Protein AF-A0A182EMR1-F1 (afdb_monomer_lite)

Sequence (163 aa):
EFNLKVFKPANGETVTIETPLNVCLNIPVQILDRCIDLDPTPSKRFCPFRAFLAMDKQTNQLEVITPEAAARQLGTSLHTLAFSETVEVGHINWKIFAVKLRVYDPNLQIKKDGIEMFNGEITLASVTGDPKHVEITWDEIREEWSKEIVSVLKEEIPCLQGS

Secondary structure (DSSP, 8-state):
------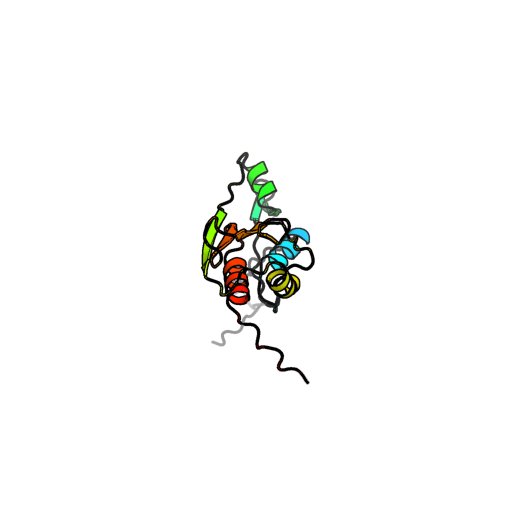SS-SSS---------PPP----HHHHHHHHHH---S-GGGPPP--EEEE-TTT--EEEE-HHHHHHHHT------EEEEEEE-SS--HHHHHHHHTTT-TT-EE-SSEEEEGGGTEEEEEPTT-TTEEEEEEEGGGHHHHHHHHHHHHPPP------

Structure (mmCIF, N/CA/C/O backbone):
data_AF-A0A182EMR1-F1
#
_entry.id   AF-A0A182EMR1-F1
#
loop_
_atom_site.group_PDB
_atom_site.id
_atom_site.type_symbol
_atom_site.label_atom_id
_atom_site.label_alt_id
_atom_site.label_comp_id
_atom_site.label_asym_id
_atom_site.label_entity_id
_atom_site.label_seq_id
_atom_site.pdbx_PDB_ins_code
_atom_site.Cartn_x
_atom_site.Cartn_y
_atom_site.Cartn_z
_atom_site.occupancy
_atom_site.B_iso_or_equiv
_atom_site.auth_seq_id
_atom_site.auth_comp_id
_atom_site.auth_asym_id
_atom_site.auth_atom_id
_atom_site.pdbx_PDB_model_num
ATOM 1 N N . GLU A 1 1 ? 5.852 -0.803 56.125 1.00 45.72 1 GLU A N 1
ATOM 2 C CA . GLU A 1 1 ? 4.549 -1.270 55.611 1.00 45.72 1 GLU A CA 1
ATOM 3 C C . GLU A 1 1 ? 4.786 -2.005 54.305 1.00 45.72 1 GLU A C 1
ATOM 5 O O . GLU A 1 1 ? 5.469 -1.482 53.433 1.00 45.72 1 GLU A O 1
ATOM 10 N N . PHE A 1 2 ? 4.349 -3.259 54.216 1.00 54.66 2 PHE A N 1
ATOM 11 C CA . PHE A 1 2 ? 4.543 -4.072 53.019 1.00 54.66 2 PHE A CA 1
ATOM 12 C C . PHE A 1 2 ? 3.482 -3.665 52.003 1.00 54.66 2 PHE A C 1
ATOM 14 O O . PHE A 1 2 ? 2.296 -3.758 52.298 1.00 54.66 2 PHE A O 1
ATOM 21 N N . ASN A 1 3 ? 3.920 -3.197 50.836 1.00 55.06 3 ASN A N 1
ATOM 22 C CA . ASN A 1 3 ? 3.097 -2.723 49.722 1.00 55.06 3 ASN A CA 1
ATOM 23 C C . ASN A 1 3 ? 2.331 -3.886 49.043 1.00 55.06 3 ASN A C 1
ATOM 25 O O . ASN A 1 3 ? 2.480 -4.157 47.853 1.00 55.06 3 ASN A O 1
ATOM 29 N N . LEU A 1 4 ? 1.592 -4.660 49.838 1.00 61.41 4 LEU A N 1
ATOM 30 C CA . LEU A 1 4 ? 0.821 -5.825 49.435 1.00 61.41 4 LEU A CA 1
ATOM 31 C C . LEU A 1 4 ? -0.605 -5.371 49.140 1.00 61.41 4 LEU A C 1
ATOM 33 O O . LEU A 1 4 ? -1.265 -4.777 49.989 1.00 61.41 4 LEU A O 1
ATOM 37 N N . LYS A 1 5 ? -1.095 -5.666 47.934 1.00 58.47 5 LYS A N 1
ATOM 38 C CA . LYS A 1 5 ? -2.485 -5.400 47.552 1.00 58.47 5 LYS A CA 1
ATOM 39 C C . LYS A 1 5 ? -3.411 -6.324 48.352 1.00 58.47 5 LYS A C 1
ATOM 41 O O . LYS A 1 5 ? -3.561 -7.497 48.015 1.00 58.47 5 LYS A O 1
ATOM 46 N N . VAL A 1 6 ? -4.001 -5.810 49.431 1.00 58.47 6 VAL A N 1
ATOM 47 C CA . VAL A 1 6 ? -4.970 -6.534 50.267 1.00 58.47 6 VAL A CA 1
ATOM 48 C C . VAL A 1 6 ? -6.376 -6.293 49.714 1.00 58.47 6 VAL A C 1
ATOM 50 O O . VAL A 1 6 ? -6.907 -5.193 49.793 1.00 58.47 6 VAL A O 1
ATOM 53 N N . PHE A 1 7 ? -6.992 -7.334 49.148 1.00 59.34 7 PHE A N 1
ATOM 54 C CA . PHE A 1 7 ? -8.323 -7.262 48.521 1.00 59.34 7 PHE A CA 1
ATOM 55 C C . PHE A 1 7 ? -9.489 -7.483 49.502 1.00 59.34 7 PHE A C 1
ATOM 57 O O . PHE A 1 7 ? -10.652 -7.447 49.105 1.00 59.34 7 PHE A O 1
ATOM 64 N N . LYS A 1 8 ? -9.198 -7.725 50.787 1.00 59.66 8 LYS A N 1
ATOM 65 C CA . LYS A 1 8 ? -10.205 -7.915 51.839 1.00 59.66 8 LYS A CA 1
ATOM 66 C C . LYS A 1 8 ? -9.678 -7.385 53.182 1.00 59.66 8 LYS A C 1
ATOM 68 O O . LYS A 1 8 ? -9.084 -8.162 53.931 1.00 59.66 8 LYS A O 1
ATOM 73 N N . PRO A 1 9 ? -9.832 -6.083 53.477 1.00 59.62 9 PRO A N 1
ATOM 74 C CA . PRO A 1 9 ? -9.406 -5.534 54.758 1.00 59.62 9 PRO A CA 1
ATOM 75 C C . PRO A 1 9 ? -10.282 -6.104 55.883 1.00 59.62 9 PRO A C 1
ATOM 77 O O . PRO A 1 9 ? -11.508 -6.161 55.771 1.00 59.62 9 PRO A O 1
ATOM 80 N N . ALA A 1 10 ? -9.655 -6.562 56.964 1.00 60.22 10 ALA A N 1
ATOM 81 C CA . ALA A 1 10 ? -10.351 -6.906 58.196 1.00 60.22 10 ALA A CA 1
ATOM 82 C C . ALA A 1 10 ? -10.297 -5.676 59.111 1.00 60.22 10 ALA A C 1
ATOM 84 O O . ALA A 1 10 ? -9.207 -5.299 59.522 1.00 60.22 10 ALA A O 1
ATOM 85 N N . ASN A 1 11 ? -11.468 -5.098 59.417 1.00 59.09 11 ASN A N 1
ATOM 86 C CA . ASN A 1 11 ? -11.729 -3.906 60.253 1.00 59.09 11 ASN A CA 1
ATOM 87 C C . ASN A 1 11 ? -11.887 -2.576 59.504 1.00 59.09 11 ASN A C 1
ATOM 89 O O . ASN A 1 11 ? -10.988 -1.754 59.540 1.00 59.09 11 ASN A O 1
ATOM 93 N N . GLY A 1 12 ? -13.062 -2.311 58.918 1.00 63.94 12 GLY A N 1
ATOM 94 C CA . GLY A 1 12 ? -13.568 -0.943 58.675 1.00 63.94 12 GLY A CA 1
ATOM 95 C C . GLY A 1 12 ? -12.725 0.014 57.812 1.00 63.94 12 GLY A C 1
ATOM 96 O O . GLY A 1 12 ? -13.124 1.161 57.641 1.00 63.94 12 GLY A O 1
ATOM 97 N N . GLU A 1 13 ? -11.589 -0.427 57.277 1.00 66.50 13 GLU A N 1
ATOM 98 C CA . GLU A 1 13 ? -10.686 0.360 56.447 1.00 66.50 13 GLU A CA 1
ATOM 99 C C . GLU A 1 13 ? -11.230 0.464 55.020 1.00 66.50 13 GLU A C 1
ATOM 101 O O . GLU A 1 13 ? -11.543 -0.538 54.370 1.00 66.50 13 GLU A O 1
ATOM 106 N N . THR A 1 14 ? -11.332 1.694 54.519 1.00 66.69 14 THR A N 1
ATOM 107 C CA . THR A 1 14 ? -11.690 1.966 53.126 1.00 66.69 14 THR A CA 1
ATOM 108 C C . THR A 1 14 ? -10.459 1.760 52.250 1.00 66.69 14 THR A C 1
ATOM 110 O O . THR A 1 14 ? -9.488 2.505 52.363 1.00 66.69 14 THR A O 1
ATOM 113 N N . VAL A 1 15 ? -10.507 0.776 51.351 1.00 68.50 15 VAL A N 1
ATOM 114 C CA . VAL A 1 15 ? -9.486 0.578 50.313 1.00 68.50 15 VAL A CA 1
ATOM 115 C C . VAL A 1 15 ? -10.054 0.965 48.949 1.00 68.50 15 VAL A C 1
ATOM 117 O O . VAL A 1 15 ? -11.119 0.494 48.553 1.00 68.50 15 VAL A O 1
ATOM 120 N N . THR A 1 16 ? -9.340 1.819 48.216 1.00 68.69 16 THR A N 1
ATOM 121 C CA . THR A 1 16 ? -9.660 2.134 46.818 1.00 68.69 16 THR A CA 1
ATOM 122 C C . THR A 1 16 ? -8.923 1.145 45.925 1.00 68.69 16 THR A C 1
ATOM 124 O O . THR A 1 16 ? -7.697 1.177 45.832 1.00 68.69 16 THR A O 1
ATOM 127 N N . ILE A 1 17 ? -9.663 0.239 45.286 1.00 72.25 17 ILE A N 1
ATOM 128 C CA . ILE A 1 17 ? -9.108 -0.704 44.313 1.00 72.25 17 ILE A CA 1
ATOM 129 C C . ILE A 1 17 ? -9.253 -0.073 42.931 1.00 72.25 17 ILE A C 1
ATOM 131 O O . ILE A 1 17 ? -10.360 0.035 42.408 1.00 72.25 17 ILE A O 1
ATOM 135 N N . GLU A 1 18 ? -8.136 0.333 42.336 1.00 66.94 18 GLU A N 1
ATOM 136 C CA . GLU A 1 18 ? -8.109 0.765 40.941 1.00 66.94 18 GLU A CA 1
ATOM 137 C C . GLU A 1 18 ? -8.380 -0.441 40.037 1.00 66.94 18 GLU A C 1
ATOM 139 O O . GLU A 1 18 ? -7.539 -1.329 39.869 1.00 66.94 18 GLU A O 1
ATOM 144 N N . THR A 1 19 ? -9.583 -0.503 39.475 1.00 64.69 19 THR A N 1
ATOM 145 C CA . THR A 1 19 ? -9.907 -1.467 38.425 1.00 64.69 19 THR A CA 1
ATOM 146 C C . THR A 1 19 ? -9.393 -0.937 37.091 1.00 64.69 19 THR A C 1
ATOM 148 O O . THR A 1 19 ? -9.747 0.189 36.730 1.00 64.69 19 THR A O 1
ATOM 151 N N . PRO A 1 20 ? -8.599 -1.712 36.330 1.00 70.31 20 PRO A N 1
ATOM 152 C CA . PRO A 1 20 ? -8.188 -1.290 35.001 1.00 70.31 20 PRO A CA 1
ATOM 153 C C . PRO A 1 20 ? -9.429 -1.127 34.120 1.00 70.31 20 PRO A C 1
ATOM 155 O O . PRO A 1 20 ? -10.258 -2.036 34.021 1.00 70.31 20 PRO A O 1
ATOM 158 N N . LEU A 1 21 ? -9.565 0.043 33.495 1.00 71.12 21 LEU A N 1
ATOM 159 C CA . LEU A 1 21 ? -10.602 0.287 32.503 1.00 71.12 21 LEU A CA 1
ATOM 160 C C . LEU A 1 21 ? -10.238 -0.500 31.240 1.00 71.12 21 LEU A C 1
ATOM 162 O O . LEU A 1 21 ? -9.437 -0.052 30.423 1.00 71.12 21 LEU A O 1
ATOM 166 N N . ASN A 1 22 ? -10.800 -1.696 31.108 1.00 74.69 22 ASN A N 1
ATOM 167 C CA . ASN A 1 22 ? -10.604 -2.537 29.935 1.00 74.69 22 ASN A CA 1
ATOM 168 C C . ASN A 1 22 ? -11.731 -2.271 28.935 1.00 74.69 22 ASN A C 1
ATOM 170 O O . ASN A 1 22 ? -12.905 -2.443 29.263 1.00 74.69 22 ASN A O 1
ATOM 174 N N . VAL A 1 23 ? -11.375 -1.872 27.715 1.00 73.44 23 VAL A N 1
ATOM 175 C CA . VAL A 1 23 ? -12.317 -1.753 26.597 1.00 73.44 23 VAL A CA 1
ATOM 176 C C . VAL A 1 23 ? -12.150 -2.983 25.713 1.00 73.44 23 VAL A C 1
ATOM 178 O O . VAL A 1 23 ? -11.081 -3.203 25.146 1.00 73.44 23 VAL A O 1
ATOM 181 N N . CYS A 1 24 ? -13.199 -3.796 25.608 1.00 79.31 24 CYS A N 1
ATOM 182 C CA . CYS A 1 24 ? -13.229 -4.935 24.696 1.00 79.31 24 CYS A CA 1
ATOM 183 C C . CYS A 1 24 ? -13.813 -4.489 23.356 1.00 79.31 24 CYS A C 1
ATOM 185 O O . CYS A 1 24 ? -14.934 -3.987 23.314 1.00 79.31 24 CYS A O 1
ATOM 187 N N . LEU A 1 25 ? -13.065 -4.692 22.271 1.00 83.19 25 LEU A N 1
ATOM 188 C CA . LEU A 1 25 ? -13.494 -4.354 20.916 1.00 83.19 25 LEU A CA 1
ATOM 189 C C . LEU A 1 25 ? -13.552 -5.606 20.057 1.00 83.19 25 LEU A C 1
ATOM 191 O O . LEU A 1 25 ? -12.602 -6.387 20.016 1.00 83.19 25 LEU A O 1
ATOM 195 N N . ASN A 1 26 ? -14.660 -5.764 19.340 1.00 85.12 26 ASN A N 1
ATOM 196 C CA . ASN A 1 26 ? -14.773 -6.774 18.301 1.00 85.12 26 ASN A CA 1
ATOM 197 C C . ASN A 1 26 ? -14.152 -6.212 17.025 1.00 85.12 26 ASN A C 1
ATOM 199 O O . ASN A 1 26 ? -14.638 -5.222 16.481 1.00 85.12 26 ASN A O 1
ATOM 203 N N . ILE A 1 27 ? -13.067 -6.834 16.569 1.00 88.19 27 ILE A N 1
ATOM 204 C CA . ILE A 1 27 ? -12.340 -6.403 15.376 1.00 88.19 27 ILE A CA 1
ATOM 205 C C . ILE A 1 27 ? -12.805 -7.254 14.187 1.00 88.19 27 ILE A C 1
ATOM 207 O O . ILE A 1 27 ? -12.619 -8.474 14.210 1.00 88.19 27 ILE A O 1
ATOM 211 N N . PRO A 1 28 ? -13.391 -6.650 13.138 1.00 89.12 28 PRO A N 1
ATOM 212 C CA . PRO A 1 28 ? -13.697 -7.356 11.901 1.00 89.12 28 PRO A CA 1
ATOM 213 C C . PRO A 1 28 ? -12.431 -7.935 11.258 1.00 89.12 28 PRO A C 1
ATOM 215 O O . PRO A 1 28 ? -11.437 -7.229 11.088 1.00 89.12 28 PRO A O 1
ATOM 218 N N . VAL A 1 29 ? -12.494 -9.200 10.829 1.00 88.62 29 VAL A N 1
ATOM 219 C CA . VAL A 1 29 ? -11.358 -9.918 10.211 1.00 88.62 29 VAL A CA 1
ATOM 220 C C . VAL A 1 29 ? -10.810 -9.177 8.987 1.00 88.62 29 VAL A C 1
ATOM 222 O O . VAL A 1 29 ? -9.606 -9.057 8.830 1.00 88.62 29 VAL A O 1
ATOM 225 N N . GLN A 1 30 ? -11.684 -8.551 8.197 1.00 87.69 30 GLN A N 1
ATOM 226 C CA . GLN A 1 30 ? -11.303 -7.769 7.013 1.00 87.69 30 GLN A CA 1
ATOM 227 C C . GLN A 1 30 ? -10.337 -6.611 7.326 1.00 87.69 30 GLN A C 1
ATOM 229 O O . GLN A 1 30 ? -9.490 -6.272 6.505 1.00 87.69 30 GLN A O 1
ATOM 234 N N . ILE A 1 31 ? -10.460 -5.988 8.505 1.00 87.62 31 ILE A N 1
ATOM 235 C CA . ILE A 1 31 ? -9.566 -4.899 8.929 1.00 87.62 31 ILE A CA 1
ATOM 236 C C . ILE A 1 31 ? -8.212 -5.472 9.355 1.00 87.62 31 ILE A C 1
ATOM 238 O O . ILE A 1 31 ? -7.181 -4.863 9.077 1.00 87.62 31 ILE A O 1
ATOM 242 N N . LEU A 1 32 ? -8.206 -6.650 9.988 1.00 88.06 32 LEU A N 1
ATOM 243 C CA . LEU A 1 32 ? -6.975 -7.355 10.347 1.00 88.06 32 LEU A CA 1
ATOM 244 C C . LEU A 1 32 ? -6.200 -7.778 9.100 1.00 88.06 32 LEU A C 1
ATOM 246 O O . LEU A 1 32 ? -5.019 -7.454 9.005 1.00 88.06 32 LEU A O 1
ATOM 250 N N . ASP A 1 33 ? -6.869 -8.415 8.139 1.00 88.06 33 ASP A N 1
ATOM 251 C CA . ASP A 1 33 ? -6.255 -8.852 6.881 1.00 88.06 33 ASP A CA 1
ATOM 252 C C . ASP A 1 33 ? -5.640 -7.656 6.138 1.00 88.06 33 ASP A C 1
ATOM 254 O O . ASP A 1 33 ? -4.459 -7.674 5.800 1.00 88.06 33 ASP A O 1
ATOM 258 N N . ARG A 1 34 ? -6.379 -6.540 6.030 1.00 86.25 34 ARG A N 1
ATOM 259 C CA . ARG A 1 34 ? -5.863 -5.297 5.433 1.00 86.25 34 ARG A CA 1
ATOM 260 C C . ARG A 1 34 ? -4.617 -4.765 6.151 1.00 86.25 34 ARG A C 1
ATOM 262 O O . ARG A 1 34 ? -3.713 -4.260 5.495 1.00 86.25 34 ARG A O 1
ATOM 269 N N . CYS A 1 35 ? -4.551 -4.836 7.482 1.00 87.19 35 CYS A N 1
ATOM 270 C CA . CYS A 1 35 ? -3.357 -4.402 8.218 1.00 87.19 35 CYS A CA 1
ATOM 271 C C . CYS A 1 35 ? -2.154 -5.301 7.923 1.00 87.19 35 CYS A C 1
ATOM 273 O O . CYS A 1 35 ? -1.050 -4.793 7.746 1.00 87.19 35 CYS A O 1
ATOM 275 N N . ILE A 1 36 ? -2.382 -6.615 7.850 1.00 87.25 36 ILE A N 1
ATOM 276 C CA . ILE A 1 36 ? -1.350 -7.609 7.546 1.00 87.25 36 ILE A CA 1
ATOM 277 C C . ILE A 1 36 ? -0.792 -7.391 6.139 1.00 87.25 36 ILE A C 1
ATOM 279 O O . ILE A 1 36 ? 0.427 -7.447 5.964 1.00 87.25 36 ILE A O 1
ATOM 283 N N . ASP A 1 37 ? -1.652 -7.103 5.165 1.00 86.06 37 ASP A N 1
ATOM 284 C CA . ASP A 1 37 ? -1.255 -6.865 3.774 1.00 86.06 37 ASP A CA 1
ATOM 285 C C . ASP A 1 37 ? -0.476 -5.549 3.603 1.00 86.06 37 ASP A C 1
ATOM 287 O O . ASP A 1 37 ? 0.436 -5.453 2.783 1.00 86.06 37 ASP A O 1
ATOM 291 N N . LEU A 1 38 ? -0.785 -4.529 4.409 1.00 86.94 38 LEU A N 1
ATOM 292 C CA . LEU A 1 38 ? -0.084 -3.239 4.380 1.00 86.94 38 LEU A CA 1
ATOM 293 C C . LEU A 1 38 ? 1.324 -3.283 4.984 1.00 86.94 38 LEU A C 1
ATOM 295 O O . LEU A 1 38 ? 2.108 -2.368 4.744 1.00 86.94 38 LEU A O 1
ATOM 299 N N . ASP A 1 39 ? 1.643 -4.303 5.775 1.00 86.81 39 ASP A N 1
ATOM 300 C CA . ASP A 1 39 ? 2.962 -4.459 6.377 1.00 86.81 39 ASP A CA 1
ATOM 301 C C . ASP A 1 39 ? 3.912 -5.168 5.394 1.00 86.81 39 ASP A C 1
ATOM 303 O O . ASP A 1 39 ? 3.701 -6.344 5.097 1.00 86.81 39 ASP A O 1
ATOM 307 N N . PRO A 1 40 ? 4.984 -4.531 4.898 1.00 84.44 40 PRO A N 1
ATOM 308 C CA . PRO A 1 40 ? 5.939 -5.201 4.017 1.00 84.44 40 PRO A CA 1
ATOM 309 C C . PRO A 1 40 ? 6.799 -6.238 4.750 1.00 84.44 40 PRO A C 1
ATOM 311 O O . PRO A 1 40 ? 7.455 -7.061 4.109 1.00 84.44 40 PRO A O 1
ATOM 314 N N . THR A 1 41 ? 6.821 -6.240 6.090 1.00 83.44 41 THR A N 1
ATOM 315 C CA . THR A 1 41 ? 7.721 -7.129 6.821 1.00 83.44 41 THR A CA 1
ATOM 316 C C . THR A 1 41 ? 7.289 -8.602 6.726 1.00 83.44 41 THR A C 1
ATOM 318 O O . THR A 1 41 ? 6.106 -8.934 6.879 1.00 83.44 41 THR A O 1
ATOM 321 N N . PRO A 1 42 ? 8.244 -9.541 6.545 1.00 74.94 42 PRO A N 1
ATOM 322 C CA . PRO A 1 42 ? 7.939 -10.974 6.558 1.00 74.94 42 PRO A CA 1
ATOM 323 C C . PRO A 1 42 ? 7.415 -11.465 7.917 1.00 74.94 42 PRO A C 1
ATOM 325 O O . PRO A 1 42 ? 6.646 -12.422 8.000 1.00 74.94 42 PRO A O 1
ATOM 328 N N . SER A 1 43 ? 7.840 -10.820 9.009 1.00 75.75 43 SER A N 1
ATOM 329 C CA . SER A 1 43 ? 7.453 -11.177 10.374 1.00 75.75 43 SER A CA 1
ATOM 330 C C . SER A 1 43 ? 6.238 -10.368 10.831 1.00 75.75 43 SER A C 1
ATOM 332 O O . SER A 1 43 ? 6.375 -9.355 11.511 1.00 75.75 43 SER A O 1
ATOM 334 N N . LYS A 1 44 ? 5.040 -10.917 10.622 1.00 78.06 44 LYS A N 1
ATOM 335 C CA . LYS A 1 44 ? 3.765 -10.318 11.067 1.00 78.06 44 LYS A CA 1
ATOM 336 C C . LYS A 1 44 ? 3.550 -10.295 12.589 1.00 78.06 44 LYS A C 1
ATOM 338 O O . LYS A 1 44 ? 2.482 -9.916 13.059 1.00 78.06 44 LYS A O 1
ATOM 343 N N . ARG A 1 45 ? 4.547 -10.702 13.390 1.00 76.94 45 ARG A N 1
ATOM 344 C CA . ARG A 1 45 ? 4.463 -10.741 14.866 1.00 76.94 45 ARG A CA 1
ATOM 345 C C . ARG A 1 45 ? 4.186 -9.374 15.492 1.00 76.94 45 ARG A C 1
ATOM 347 O O . ARG A 1 45 ? 3.574 -9.323 16.551 1.00 76.94 45 ARG A O 1
ATOM 354 N N . PHE A 1 46 ? 4.650 -8.304 14.852 1.00 77.75 46 PHE A N 1
ATOM 355 C CA . PHE A 1 46 ? 4.491 -6.928 15.324 1.00 77.75 46 PHE A CA 1
ATOM 356 C C . PHE A 1 46 ? 3.816 -6.046 14.269 1.00 77.75 46 PHE A C 1
ATOM 358 O O . PHE A 1 46 ? 4.093 -4.851 14.196 1.00 77.75 46 PHE A O 1
ATOM 365 N N . CYS A 1 47 ? 2.938 -6.644 13.455 1.00 81.62 47 CYS A N 1
ATOM 366 C CA . CYS A 1 47 ? 2.197 -5.924 12.427 1.00 81.62 47 CYS A CA 1
ATOM 367 C C . CYS A 1 47 ? 1.400 -4.773 13.070 1.00 81.62 47 CYS A C 1
ATOM 369 O O . CYS A 1 47 ? 0.602 -5.021 13.983 1.00 81.62 47 CYS A O 1
ATOM 371 N N . PRO A 1 48 ? 1.588 -3.519 12.627 1.00 84.75 48 PRO A N 1
ATOM 372 C CA . PRO A 1 48 ? 0.863 -2.388 13.180 1.00 84.75 48 PRO A CA 1
ATOM 373 C C . PRO A 1 48 ? -0.633 -2.520 12.881 1.00 84.75 48 PRO A C 1
ATOM 375 O O . PRO A 1 48 ? -1.044 -2.714 11.738 1.00 84.75 48 PRO A O 1
ATOM 378 N N . PHE A 1 49 ? -1.459 -2.381 13.916 1.00 86.56 49 PHE A N 1
ATOM 379 C CA . PHE A 1 49 ? -2.909 -2.371 13.766 1.00 86.56 49 PHE A CA 1
ATOM 380 C C . PHE A 1 49 ? -3.395 -0.957 13.436 1.00 86.56 49 PHE A C 1
ATOM 382 O O . PHE A 1 49 ? -3.199 -0.025 14.219 1.00 86.56 49 PHE A O 1
ATOM 389 N N . ARG A 1 50 ? -4.033 -0.798 12.274 1.00 86.31 50 ARG A N 1
ATOM 390 C CA . ARG A 1 50 ? -4.626 0.458 11.802 1.00 86.31 50 ARG A CA 1
A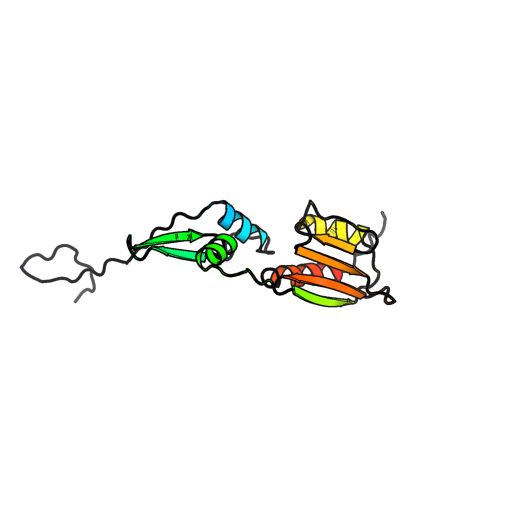TOM 391 C C . ARG A 1 50 ? -6.140 0.297 11.730 1.00 86.31 50 ARG A C 1
ATOM 393 O O . ARG A 1 50 ? -6.646 -0.531 10.979 1.00 86.31 50 ARG A 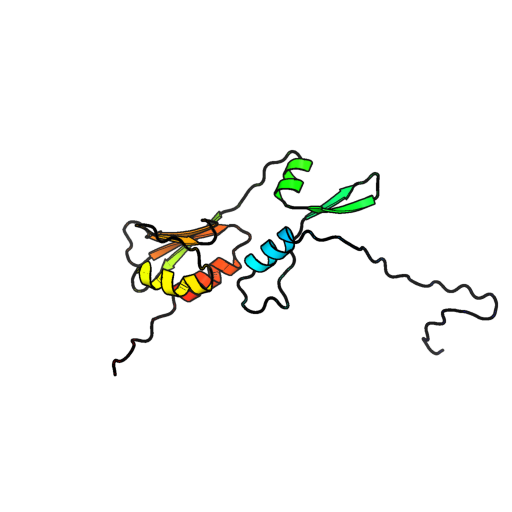O 1
ATOM 400 N N . ALA A 1 51 ? -6.870 1.098 12.495 1.00 87.62 51 ALA A N 1
ATOM 401 C CA . ALA A 1 51 ? -8.321 1.009 12.553 1.00 87.62 51 ALA A CA 1
ATOM 402 C C . ALA A 1 51 ? -8.973 2.357 12.854 1.00 87.62 51 ALA A C 1
ATOM 404 O O . ALA A 1 51 ? -8.368 3.228 13.480 1.00 87.62 51 ALA A O 1
ATOM 405 N N . PHE A 1 52 ? -10.231 2.492 12.436 1.00 88.94 52 PHE A N 1
ATOM 406 C CA . PHE A 1 52 ? -11.077 3.636 12.749 1.00 88.94 52 PHE A CA 1
ATOM 407 C C . PHE A 1 52 ? -12.108 3.204 13.784 1.00 88.94 52 PHE A C 1
ATOM 409 O O . PHE A 1 52 ? -12.692 2.126 13.677 1.00 88.94 52 PHE A O 1
ATOM 416 N N . LEU A 1 53 ? -12.310 4.038 14.799 1.00 90.31 53 LEU A N 1
ATOM 417 C CA . LEU A 1 53 ? -13.250 3.771 15.879 1.00 90.31 53 LEU A CA 1
ATOM 418 C C . LEU A 1 53 ? -14.411 4.755 15.786 1.00 90.31 53 LEU A C 1
ATOM 420 O O . LEU A 1 53 ? -14.195 5.967 15.771 1.00 90.31 53 LEU A O 1
ATOM 424 N N . ALA A 1 54 ? -15.630 4.230 15.751 1.00 88.88 54 ALA A N 1
ATOM 425 C CA . ALA A 1 54 ? -16.847 5.013 15.895 1.00 88.88 54 ALA A CA 1
ATOM 426 C C . ALA A 1 54 ? -17.441 4.772 17.279 1.00 88.88 54 ALA A C 1
ATOM 428 O O . ALA A 1 54 ? -17.605 3.630 17.702 1.00 88.88 54 ALA A O 1
ATOM 429 N N . MET A 1 55 ? -17.749 5.857 17.987 1.00 88.31 55 MET A N 1
ATOM 430 C CA . MET A 1 55 ? -18.427 5.804 19.276 1.00 88.31 55 MET A CA 1
ATOM 431 C C . MET A 1 55 ? -19.852 6.315 19.115 1.00 88.31 55 MET A C 1
ATOM 433 O O . MET A 1 55 ? -20.060 7.482 18.767 1.00 88.31 55 MET A O 1
ATOM 437 N N . ASP A 1 56 ? -20.827 5.466 19.416 1.00 84.50 56 ASP A N 1
ATOM 438 C CA . ASP A 1 56 ? -22.209 5.903 19.555 1.00 84.50 56 ASP A CA 1
ATOM 439 C C . ASP A 1 56 ? -22.389 6.593 20.913 1.00 84.50 56 ASP A C 1
ATOM 441 O O . ASP A 1 56 ? -22.232 5.991 21.974 1.00 84.50 56 ASP A O 1
ATOM 445 N N . LYS A 1 57 ? -22.740 7.881 20.882 1.00 84.69 57 LYS A N 1
ATOM 446 C CA . LYS A 1 57 ? -22.932 8.706 22.083 1.00 84.69 57 LYS A CA 1
ATOM 447 C C . LYS A 1 57 ? -24.155 8.305 22.910 1.00 84.69 57 LYS A C 1
ATOM 449 O O . LYS A 1 57 ? -24.223 8.674 24.078 1.00 84.69 57 LYS A O 1
ATOM 454 N N . GLN A 1 58 ? -25.139 7.622 22.322 1.00 85.56 58 GLN A N 1
ATOM 455 C CA . GLN A 1 58 ? -26.357 7.221 23.033 1.00 85.56 58 GLN A CA 1
ATOM 456 C C . GLN A 1 58 ? -26.151 5.920 23.806 1.00 85.56 58 GLN A C 1
ATOM 458 O O . GLN A 1 58 ? -26.611 5.790 24.938 1.00 85.56 58 GLN A O 1
ATOM 463 N N . THR A 1 59 ? -25.441 4.968 23.204 1.00 84.81 59 THR A N 1
ATOM 464 C CA . THR A 1 59 ? -25.211 3.637 23.780 1.00 84.81 59 THR A CA 1
ATOM 465 C C . THR A 1 59 ?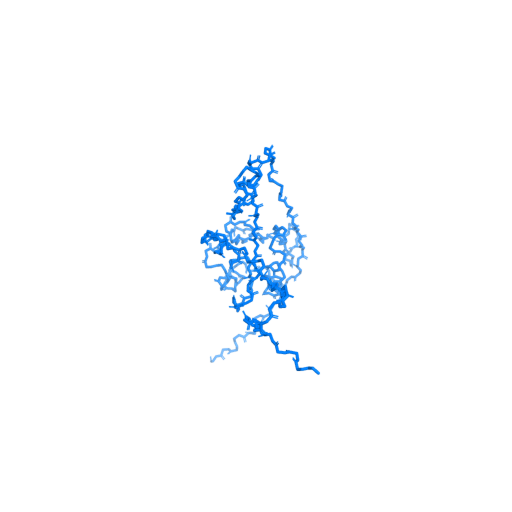 -23.834 3.490 24.435 1.00 84.81 59 THR A C 1
ATOM 467 O O . THR A 1 59 ? -23.599 2.505 25.132 1.00 84.81 59 THR A O 1
ATOM 470 N N . ASN A 1 60 ? -22.931 4.463 24.242 1.00 80.88 60 ASN A N 1
ATOM 471 C CA . ASN A 1 60 ? -21.506 4.398 24.593 1.00 80.88 60 ASN A CA 1
ATOM 472 C C . ASN A 1 60 ? -20.795 3.163 24.011 1.00 80.88 60 ASN A C 1
ATOM 474 O O . ASN A 1 60 ? -19.787 2.707 24.554 1.00 80.88 60 ASN A O 1
ATOM 478 N N . GLN A 1 61 ? -21.319 2.607 22.917 1.00 83.81 61 GLN A N 1
ATOM 479 C CA . GLN A 1 61 ? -20.698 1.485 22.226 1.00 83.81 61 GLN A CA 1
ATOM 480 C C . GLN A 1 61 ? -19.595 1.989 21.302 1.00 83.81 61 GLN A C 1
ATOM 482 O O . GLN A 1 61 ? -19.762 2.990 20.602 1.00 83.81 61 GLN A O 1
ATOM 487 N N . LEU A 1 62 ? -18.456 1.294 21.329 1.00 88.69 62 LEU A N 1
ATOM 488 C CA . LEU A 1 62 ? -17.312 1.568 20.472 1.00 88.69 62 LEU A CA 1
ATOM 489 C C . LEU A 1 62 ? -17.199 0.457 19.433 1.00 88.69 62 LEU A C 1
ATOM 491 O O . LEU A 1 62 ? -17.058 -0.716 19.780 1.00 88.69 62 LEU A O 1
ATOM 495 N N . GLU A 1 63 ? -17.244 0.838 18.165 1.00 89.81 63 GLU A N 1
ATOM 496 C CA . GLU A 1 63 ? -17.191 -0.083 17.039 1.00 89.81 63 GLU A CA 1
ATOM 497 C C . GLU A 1 63 ? -15.970 0.192 16.171 1.00 89.81 63 GLU A C 1
ATOM 499 O O . GLU A 1 63 ? -15.592 1.341 15.927 1.00 89.81 63 GLU A O 1
ATOM 504 N N . VAL A 1 64 ? -15.356 -0.886 15.688 1.00 91.62 64 VAL A N 1
ATOM 505 C CA . VAL A 1 64 ? -14.253 -0.821 14.735 1.00 91.62 64 VAL A CA 1
ATOM 506 C C . VAL A 1 64 ? -14.836 -0.804 13.328 1.00 91.62 64 VAL A C 1
ATOM 508 O O . VAL A 1 64 ? -15.508 -1.751 12.919 1.00 91.62 64 VAL A O 1
ATOM 511 N N . ILE A 1 65 ? -14.568 0.263 12.582 1.00 91.38 65 ILE A N 1
ATOM 512 C CA . ILE A 1 65 ? -15.110 0.486 11.241 1.00 91.38 65 ILE A CA 1
ATOM 513 C C . ILE A 1 65 ? -13.999 0.754 10.223 1.00 91.38 65 ILE A C 1
ATOM 515 O O . ILE A 1 65 ? -12.848 1.029 10.571 1.00 91.38 65 ILE A O 1
ATOM 519 N N . THR A 1 66 ? -14.343 0.659 8.940 1.00 89.25 66 THR A N 1
ATOM 520 C CA . THR A 1 66 ? -13.427 0.982 7.842 1.00 89.25 66 THR A CA 1
ATOM 521 C C . THR A 1 66 ? -13.391 2.499 7.592 1.00 89.25 66 THR A C 1
ATOM 523 O O . THR A 1 66 ? -14.354 3.197 7.937 1.00 89.25 66 THR A O 1
ATOM 526 N N . PRO A 1 67 ? -12.324 3.046 6.979 1.00 88.62 67 PRO A N 1
ATOM 527 C CA . PRO A 1 67 ? -12.271 4.471 6.644 1.00 88.62 67 PRO A CA 1
ATOM 528 C C . PRO A 1 67 ? -13.419 4.910 5.724 1.00 88.62 67 PRO A C 1
ATOM 530 O O . PRO A 1 67 ? -13.950 6.009 5.868 1.00 88.62 67 PRO A O 1
ATOM 533 N N . GLU A 1 68 ? -13.862 4.038 4.819 1.00 90.25 68 GLU A N 1
ATOM 534 C CA . GLU A 1 68 ? -14.968 4.301 3.897 1.00 90.25 68 GLU A CA 1
ATOM 535 C C . GLU A 1 68 ? -16.309 4.385 4.645 1.00 90.25 68 GLU A C 1
ATOM 537 O O . GLU A 1 68 ? -17.152 5.230 4.333 1.00 90.25 68 GLU A O 1
ATOM 542 N N . ALA A 1 69 ? -16.503 3.539 5.664 1.00 90.31 69 ALA A N 1
ATOM 543 C CA . ALA A 1 69 ? -17.665 3.609 6.544 1.00 90.31 69 ALA A CA 1
ATOM 544 C C . ALA A 1 69 ? -17.640 4.880 7.407 1.00 90.31 69 ALA A C 1
ATOM 546 O O . ALA A 1 69 ? -18.673 5.536 7.548 1.00 90.31 69 ALA A O 1
ATOM 547 N N . ALA A 1 70 ? -16.468 5.264 7.922 1.00 90.12 70 ALA A N 1
ATO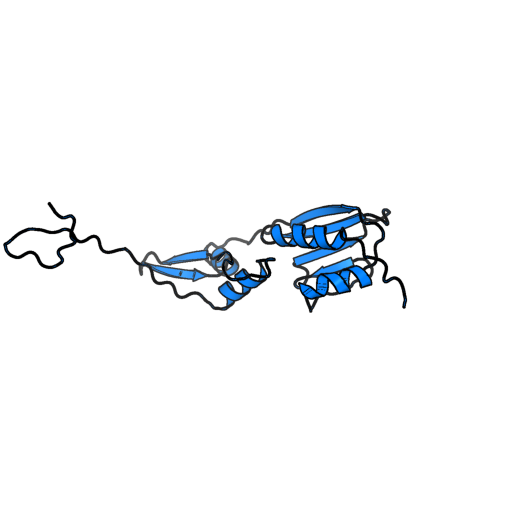M 548 C CA . ALA A 1 70 ? -16.298 6.482 8.711 1.00 90.12 70 ALA A CA 1
ATOM 549 C C . ALA A 1 70 ? -16.614 7.737 7.883 1.00 90.12 70 ALA A C 1
ATOM 551 O O . ALA A 1 70 ? -17.418 8.568 8.303 1.00 90.12 70 ALA A O 1
ATOM 552 N N . ALA A 1 71 ? -16.059 7.837 6.672 1.00 91.12 71 ALA A N 1
ATOM 553 C CA . ALA A 1 71 ? -16.333 8.937 5.749 1.00 91.12 71 ALA A CA 1
ATOM 554 C C . ALA A 1 71 ? -17.832 9.027 5.410 1.00 91.12 71 ALA A C 1
ATOM 556 O O . ALA A 1 71 ? -18.427 10.104 5.466 1.00 91.12 71 ALA A O 1
ATOM 557 N N . ARG A 1 72 ? -18.485 7.879 5.168 1.00 91.38 72 ARG A N 1
ATOM 558 C CA . ARG A 1 72 ? -19.933 7.818 4.922 1.00 91.38 72 ARG A CA 1
ATOM 559 C C . ARG A 1 72 ? -20.754 8.324 6.109 1.00 91.38 72 ARG A C 1
ATOM 561 O O . ARG A 1 72 ? -21.704 9.069 5.894 1.00 91.38 72 ARG A O 1
ATOM 568 N N . GLN A 1 73 ? -20.406 7.937 7.337 1.00 89.69 73 GLN A N 1
ATOM 569 C CA . GLN A 1 73 ? -21.092 8.414 8.546 1.00 89.69 73 GLN A CA 1
ATOM 570 C C . GLN A 1 73 ? -20.906 9.922 8.760 1.00 89.69 73 GLN A C 1
ATOM 572 O O . GLN A 1 73 ? -21.826 10.594 9.220 1.00 89.69 73 GLN A O 1
ATOM 577 N N . LEU A 1 74 ? -19.739 10.456 8.396 1.00 88.38 74 LEU A N 1
ATOM 578 C CA . LEU A 1 74 ? -19.424 11.883 8.486 1.00 88.38 74 LEU A CA 1
ATOM 579 C C . LEU A 1 74 ? -19.970 12.706 7.308 1.00 88.38 74 LEU A C 1
ATOM 581 O O . LEU A 1 74 ? -19.904 13.933 7.346 1.00 88.38 74 LEU A O 1
ATOM 585 N N . GLY A 1 75 ? -20.509 12.058 6.270 1.00 91.81 75 GLY A N 1
ATOM 586 C CA . GLY A 1 75 ? -20.971 12.728 5.055 1.00 91.81 75 GLY A CA 1
ATOM 587 C C . GLY A 1 75 ? -19.837 13.357 4.239 1.00 91.81 75 GLY A C 1
ATOM 588 O O . GLY A 1 75 ? -20.067 14.335 3.531 1.00 91.81 75 GLY A O 1
ATOM 589 N N . THR A 1 76 ? -18.617 12.826 4.349 1.00 92.19 76 THR A N 1
ATOM 590 C CA . THR A 1 76 ? -17.423 13.333 3.663 1.00 92.19 76 THR A CA 1
ATOM 591 C C . THR A 1 76 ? -16.904 12.342 2.623 1.00 92.19 76 THR A C 1
ATOM 593 O O . THR A 1 76 ? -17.209 11.149 2.649 1.00 92.19 76 THR A O 1
ATOM 596 N N . SER A 1 77 ? -16.114 12.843 1.673 1.00 90.94 77 SER A N 1
ATOM 597 C CA . SER A 1 77 ? -15.365 12.013 0.730 1.00 90.94 77 SER A CA 1
ATOM 598 C C . SER A 1 77 ? -14.030 11.577 1.324 1.00 90.94 77 SER A C 1
ATOM 600 O O . SER A 1 77 ? -13.380 12.337 2.043 1.00 90.94 77 SER A O 1
ATOM 602 N N . LEU A 1 78 ? -13.596 10.368 0.968 1.00 89.44 78 LEU A N 1
ATOM 603 C CA . LEU A 1 78 ? -12.238 9.921 1.243 1.00 89.44 78 LEU A CA 1
ATOM 604 C C . LEU A 1 78 ? -11.276 10.599 0.257 1.00 89.44 78 LEU A C 1
ATOM 606 O O . LEU A 1 78 ? -11.513 10.575 -0.950 1.00 89.44 78 LEU A O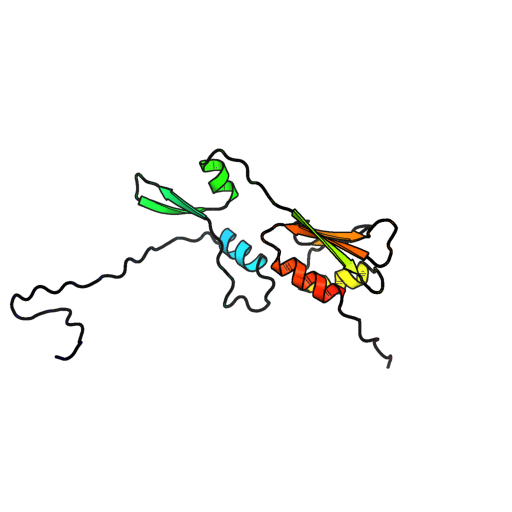 1
ATOM 610 N N . HIS A 1 79 ? -10.205 11.192 0.773 1.00 89.75 79 HIS A N 1
ATOM 611 C CA . HIS A 1 79 ? -9.106 11.712 -0.033 1.00 89.75 79 HIS A CA 1
ATOM 612 C C . HIS A 1 79 ? -7.904 10.783 0.115 1.00 89.75 79 HIS A C 1
ATOM 614 O O . HIS A 1 79 ? -7.530 10.459 1.239 1.00 89.75 79 HIS A O 1
ATOM 620 N N . THR A 1 80 ? -7.311 10.392 -1.010 1.00 88.31 80 THR A N 1
ATOM 621 C CA . THR A 1 80 ? -6.082 9.591 -1.076 1.00 88.31 80 THR A CA 1
ATOM 622 C C . THR A 1 80 ? -4.963 10.473 -1.608 1.00 88.31 80 THR A C 1
ATOM 624 O O . THR A 1 80 ? -5.170 11.222 -2.569 1.00 88.31 80 THR A O 1
ATOM 627 N N . LEU A 1 81 ? -3.794 10.409 -0.980 1.00 92.88 81 LEU A N 1
ATOM 628 C CA . LEU A 1 81 ? -2.602 11.116 -1.422 1.00 92.88 81 LEU A CA 1
ATOM 629 C C . LEU A 1 81 ? -1.698 10.116 -2.135 1.00 92.88 81 LEU A C 1
ATOM 631 O O . LEU A 1 81 ? -1.201 9.176 -1.527 1.00 92.88 81 LEU A O 1
ATOM 635 N N . ALA A 1 82 ? -1.489 10.331 -3.430 1.00 94.62 82 ALA A N 1
ATOM 636 C CA . ALA A 1 82 ? -0.528 9.559 -4.200 1.00 94.62 82 ALA A CA 1
ATOM 637 C C . ALA A 1 82 ? 0.830 10.269 -4.202 1.00 94.62 82 ALA A C 1
ATOM 639 O O . ALA A 1 82 ? 0.909 11.477 -4.443 1.00 94.62 82 ALA A O 1
ATOM 640 N N . PHE A 1 83 ? 1.885 9.505 -3.958 1.00 96.38 83 PHE A N 1
ATOM 641 C CA . PHE A 1 83 ? 3.275 9.925 -4.055 1.00 96.38 83 PHE A CA 1
ATOM 642 C C . PHE A 1 83 ? 3.930 9.232 -5.240 1.00 96.38 83 PHE A C 1
ATOM 644 O O . PHE A 1 83 ? 3.538 8.124 -5.604 1.00 96.38 83 PHE A O 1
ATOM 651 N N . SER A 1 84 ? 4.931 9.883 -5.824 1.00 96.38 84 SER A N 1
ATOM 652 C CA . SER A 1 84 ? 5.720 9.327 -6.915 1.00 96.38 84 SER A CA 1
ATOM 653 C C . SER A 1 84 ? 7.205 9.615 -6.719 1.00 96.38 84 SER A C 1
ATOM 655 O O . SER A 1 84 ? 7.580 10.737 -6.373 1.00 96.38 84 SER A O 1
ATOM 657 N N . GLU A 1 85 ? 8.054 8.632 -7.001 1.00 95.44 85 GLU A N 1
ATOM 658 C CA . GLU A 1 85 ? 9.512 8.777 -7.010 1.00 95.44 85 GLU A CA 1
ATOM 659 C C . GLU A 1 85 ? 10.092 8.164 -8.283 1.00 95.44 85 GLU A C 1
ATOM 661 O O . GLU A 1 85 ? 9.672 7.098 -8.734 1.00 95.44 85 GLU A O 1
ATOM 666 N N . THR A 1 86 ? 11.087 8.836 -8.857 1.00 95.31 86 THR A N 1
ATOM 667 C CA . THR A 1 86 ? 11.866 8.301 -9.969 1.00 95.31 86 THR A CA 1
ATOM 668 C C . THR A 1 86 ? 13.129 7.622 -9.450 1.00 95.31 86 THR A C 1
ATOM 670 O O . THR A 1 86 ? 13.943 8.242 -8.769 1.00 95.31 86 THR A O 1
ATOM 673 N N . VAL A 1 87 ? 13.324 6.360 -9.824 1.00 94.25 87 VAL A N 1
ATOM 674 C CA . VAL A 1 87 ? 14.456 5.536 -9.401 1.00 94.25 87 VAL A CA 1
ATOM 675 C C . VAL A 1 87 ? 15.324 5.172 -10.597 1.00 94.25 87 VAL A C 1
ATOM 677 O O . VAL A 1 87 ? 14.833 4.618 -11.582 1.00 94.25 87 VAL A O 1
ATOM 680 N N . GLU A 1 88 ? 16.626 5.437 -10.491 1.00 93.00 88 GLU A N 1
ATOM 681 C CA . GLU A 1 88 ? 17.617 4.955 -11.455 1.00 93.00 88 GLU A CA 1
ATOM 682 C C . GLU A 1 88 ? 17.865 3.448 -11.271 1.00 93.00 88 GLU A C 1
ATOM 684 O O . GLU A 1 88 ? 18.128 2.966 -10.166 1.00 93.00 88 GLU A O 1
ATOM 689 N N . VAL A 1 89 ? 17.805 2.706 -12.375 1.00 90.19 89 VAL A N 1
ATOM 690 C CA . VAL A 1 89 ? 18.065 1.269 -12.475 1.00 90.19 89 VAL A CA 1
ATOM 691 C C . VAL A 1 89 ? 19.038 0.989 -13.622 1.00 90.19 89 VAL A C 1
ATOM 693 O O . VAL A 1 89 ? 19.106 1.725 -14.606 1.00 90.19 89 VAL A O 1
ATOM 696 N N . GLY A 1 90 ? 19.783 -0.117 -13.540 1.00 85.06 90 GLY A N 1
ATOM 697 C CA . GLY A 1 90 ? 20.769 -0.465 -14.572 1.00 85.06 90 GLY A CA 1
ATOM 698 C C . GLY A 1 90 ? 20.151 -0.689 -15.960 1.00 85.06 90 GLY A C 1
ATOM 699 O O . GLY A 1 90 ? 20.653 -0.174 -16.961 1.00 85.06 90 GLY A O 1
ATOM 700 N N . HIS A 1 91 ? 19.053 -1.450 -16.022 1.00 85.75 91 HIS A N 1
ATOM 701 C CA . HIS A 1 91 ? 18.284 -1.701 -17.242 1.00 85.75 91 HIS A CA 1
ATOM 702 C C . HIS A 1 91 ? 16.837 -2.070 -16.894 1.00 85.75 91 HIS A C 1
ATOM 704 O O . HIS A 1 91 ? 16.598 -2.983 -16.100 1.00 85.75 91 HIS A O 1
ATOM 710 N N . ILE A 1 92 ? 15.863 -1.433 -17.548 1.00 88.75 92 ILE A N 1
ATOM 711 C CA . ILE A 1 92 ? 14.444 -1.744 -17.347 1.00 88.75 92 ILE A CA 1
ATOM 712 C C . ILE A 1 92 ? 14.104 -3.085 -18.006 1.00 88.75 92 ILE A C 1
ATOM 714 O O . ILE A 1 92 ? 14.046 -3.214 -19.229 1.00 88.75 92 ILE A O 1
ATOM 718 N N . ASN A 1 93 ? 13.861 -4.111 -17.191 1.00 90.81 93 ASN A N 1
ATOM 719 C CA . ASN A 1 93 ? 13.325 -5.388 -17.652 1.00 90.81 93 ASN A CA 1
ATOM 720 C C . ASN A 1 93 ? 12.142 -5.808 -16.777 1.00 90.81 93 ASN A C 1
ATOM 722 O O . ASN A 1 93 ? 12.312 -6.453 -15.742 1.00 90.81 93 ASN A O 1
ATOM 726 N N . TRP A 1 94 ? 10.931 -5.488 -17.239 1.00 93.12 94 TRP A N 1
ATOM 727 C CA . TRP A 1 94 ? 9.687 -5.764 -16.517 1.00 93.12 94 TRP A CA 1
ATOM 728 C C . TRP A 1 94 ? 9.495 -7.239 -16.165 1.00 93.12 94 TRP A C 1
ATOM 730 O O . TRP A 1 94 ? 8.927 -7.548 -15.125 1.00 93.12 94 TRP A O 1
ATOM 740 N N . LYS A 1 95 ? 10.003 -8.173 -16.981 1.00 93.06 95 LYS A N 1
ATOM 741 C CA . LYS A 1 95 ? 9.907 -9.608 -16.672 1.00 93.06 95 LYS A CA 1
ATOM 742 C C . LYS A 1 95 ? 10.783 -9.985 -15.482 1.00 93.06 95 LYS A C 1
ATOM 744 O O . LYS A 1 95 ? 10.355 -10.768 -14.644 1.00 93.06 95 LYS A O 1
ATOM 749 N N . ILE A 1 96 ? 11.991 -9.429 -15.407 1.00 91.88 96 ILE A N 1
ATOM 750 C CA . ILE A 1 96 ? 12.913 -9.666 -14.291 1.00 91.88 96 ILE A CA 1
ATOM 751 C C . ILE A 1 96 ? 12.366 -9.024 -13.018 1.00 91.88 96 ILE A C 1
ATOM 753 O O . ILE A 1 96 ? 12.289 -9.693 -11.990 1.00 91.88 96 ILE A O 1
ATOM 757 N N . PHE A 1 97 ? 11.937 -7.761 -13.091 1.00 93.44 97 PHE A N 1
ATOM 758 C CA . PHE A 1 97 ? 11.335 -7.076 -11.946 1.00 93.44 97 PHE A CA 1
ATOM 759 C C . PHE A 1 97 ? 10.098 -7.816 -11.439 1.00 93.44 97 PHE A C 1
ATOM 761 O O . PHE A 1 97 ? 9.992 -8.068 -10.246 1.00 93.44 97 PHE A O 1
ATOM 768 N N . ALA A 1 98 ? 9.229 -8.284 -12.335 1.00 94.62 98 ALA A N 1
ATOM 769 C CA . ALA A 1 98 ? 8.078 -9.101 -11.967 1.00 94.62 98 ALA A CA 1
ATOM 770 C C . ALA A 1 98 ? 8.460 -10.400 -11.243 1.00 94.62 98 ALA A C 1
ATOM 772 O O . ALA A 1 98 ? 7.792 -10.780 -10.289 1.00 94.62 98 ALA A O 1
ATOM 773 N N . VAL A 1 99 ? 9.523 -11.095 -11.664 1.00 94.06 99 VAL A N 1
ATOM 774 C CA . VAL A 1 99 ? 9.977 -12.314 -10.969 1.00 94.06 99 VAL A CA 1
ATOM 775 C C . VAL A 1 99 ? 10.391 -12.003 -9.533 1.00 94.06 99 VAL A C 1
ATOM 777 O O . VAL A 1 99 ? 10.008 -12.746 -8.634 1.00 94.06 99 VAL A O 1
ATOM 780 N N . LYS A 1 100 ? 11.118 -10.903 -9.314 1.00 91.56 100 LYS A N 1
ATOM 781 C CA . LYS A 1 100 ? 11.512 -10.480 -7.966 1.00 91.56 100 LYS A CA 1
ATOM 782 C C . LYS A 1 100 ? 10.308 -10.050 -7.126 1.00 91.56 100 LYS A C 1
ATOM 784 O O . LYS A 1 100 ? 10.176 -10.471 -5.987 1.00 91.56 100 LYS A O 1
ATOM 789 N N . LEU A 1 101 ? 9.410 -9.252 -7.702 1.00 93.62 101 LEU A N 1
ATOM 790 C CA . LEU A 1 101 ? 8.291 -8.638 -6.985 1.00 93.62 101 LEU A CA 1
ATOM 791 C C . LEU A 1 101 ? 7.137 -9.612 -6.692 1.00 93.62 101 LEU A C 1
ATOM 793 O O . LEU A 1 101 ? 6.361 -9.377 -5.769 1.00 93.62 101 LEU A O 1
ATOM 797 N N . ARG A 1 102 ? 7.050 -10.742 -7.408 1.00 93.56 102 ARG A N 1
ATOM 798 C CA . ARG A 1 102 ? 6.033 -11.789 -7.179 1.00 93.56 102 ARG A CA 1
ATOM 799 C C . ARG A 1 102 ? 6.096 -12.450 -5.809 1.00 93.56 102 ARG A C 1
ATOM 801 O O . ARG A 1 102 ? 5.121 -13.079 -5.410 1.00 93.56 102 ARG A O 1
ATOM 808 N N . VAL A 1 103 ? 7.224 -12.337 -5.107 1.00 90.12 103 VAL A N 1
ATOM 809 C CA . VAL A 1 103 ? 7.321 -12.792 -3.714 1.00 90.12 103 VAL A CA 1
ATOM 810 C C . VAL A 1 103 ? 6.417 -11.969 -2.790 1.00 90.12 103 VAL A C 1
ATOM 812 O O . VAL A 1 103 ? 5.910 -12.506 -1.810 1.00 90.12 103 VAL A O 1
ATOM 815 N N . TYR A 1 104 ? 6.188 -10.697 -3.130 1.00 90.06 104 TYR A N 1
ATOM 816 C CA . TYR A 1 104 ? 5.358 -9.771 -2.366 1.00 90.06 104 TYR A CA 1
ATOM 817 C C . TYR A 1 104 ? 3.922 -9.728 -2.888 1.00 90.06 104 TYR A C 1
ATOM 819 O O . TYR A 1 104 ? 2.985 -9.771 -2.098 1.00 90.06 104 TYR A O 1
ATOM 827 N N . ASP A 1 105 ? 3.749 -9.696 -4.213 1.00 91.94 105 ASP A N 1
ATOM 828 C CA . ASP A 1 105 ? 2.434 -9.745 -4.854 1.00 91.94 105 ASP A CA 1
ATOM 829 C C . ASP A 1 105 ? 2.373 -10.853 -5.923 1.00 91.94 105 ASP A C 1
ATOM 831 O O . ASP A 1 105 ? 2.769 -10.644 -7.078 1.00 91.94 105 ASP A O 1
ATOM 835 N N . PRO A 1 106 ? 1.841 -12.040 -5.576 1.00 91.31 106 PRO A N 1
ATOM 836 C CA . PRO A 1 106 ? 1.672 -13.140 -6.521 1.00 91.31 106 PRO A CA 1
ATOM 837 C C . PRO A 1 106 ? 0.766 -12.803 -7.714 1.00 91.31 106 PRO A C 1
ATOM 839 O O . PRO A 1 106 ? 0.890 -13.431 -8.768 1.00 91.31 106 PRO A O 1
ATOM 842 N N . ASN A 1 107 ? -0.134 -11.828 -7.555 1.00 93.00 107 ASN A N 1
ATOM 843 C CA . ASN A 1 107 ? -1.136 -11.445 -8.545 1.00 93.00 107 ASN A CA 1
ATOM 844 C C . ASN A 1 107 ? -0.726 -10.215 -9.370 1.00 93.00 107 ASN A C 1
ATOM 846 O O . ASN A 1 107 ? -1.551 -9.709 -10.138 1.00 93.00 107 ASN A O 1
ATOM 850 N N . LEU A 1 108 ? 0.529 -9.757 -9.256 1.00 95.75 108 LEU A N 1
ATOM 851 C CA . LEU A 1 108 ? 1.001 -8.586 -9.990 1.00 95.75 108 LEU A CA 1
ATOM 852 C C . LEU A 1 108 ? 0.791 -8.731 -11.499 1.00 95.75 108 LEU A C 1
ATOM 854 O O . LEU A 1 108 ? 0.934 -9.813 -12.088 1.00 95.75 108 LEU A O 1
ATOM 858 N N . GLN A 1 109 ? 0.510 -7.605 -12.146 1.00 96.31 109 GLN A N 1
ATOM 859 C CA . GLN A 1 109 ? 0.214 -7.539 -13.570 1.00 96.31 109 GLN A CA 1
ATOM 860 C C . GLN A 1 109 ? 1.332 -6.818 -14.314 1.00 96.31 109 GLN A C 1
ATOM 862 O O . GLN A 1 109 ? 1.708 -5.701 -13.977 1.00 96.31 109 GLN A O 1
ATOM 867 N N . ILE A 1 110 ? 1.854 -7.451 -15.364 1.00 96.50 110 ILE A N 1
ATOM 868 C CA . ILE A 1 110 ? 2.846 -6.835 -16.250 1.00 96.50 110 ILE A CA 1
ATOM 869 C C . ILE A 1 110 ? 2.101 -6.160 -17.402 1.00 96.50 110 ILE A C 1
ATOM 871 O O . ILE A 1 110 ? 1.380 -6.823 -18.151 1.00 96.50 110 ILE A O 1
ATOM 875 N N . LYS A 1 111 ? 2.307 -4.854 -17.562 1.00 94.00 111 LYS A N 1
ATOM 876 C CA . LYS A 1 111 ? 1.810 -4.051 -18.684 1.00 94.00 111 LYS A CA 1
ATOM 877 C C . LYS A 1 111 ? 2.918 -3.826 -19.718 1.00 94.00 111 LYS A C 1
ATOM 879 O O . LYS A 1 111 ? 4.023 -4.352 -19.603 1.00 94.00 111 LYS A O 1
ATOM 884 N N . LYS A 1 112 ? 2.607 -3.103 -20.799 1.00 89.19 112 LYS A N 1
ATOM 885 C CA . LYS A 1 112 ? 3.576 -2.837 -21.882 1.00 89.19 112 LYS A CA 1
ATOM 886 C C . LYS A 1 112 ? 4.709 -1.913 -21.428 1.00 89.19 112 LYS A C 1
ATOM 888 O O . LYS A 1 112 ? 5.832 -2.042 -21.901 1.00 89.19 112 LYS A O 1
ATOM 893 N N . ASP A 1 113 ? 4.383 -1.006 -20.526 1.00 90.81 113 ASP A N 1
ATOM 894 C CA . ASP A 1 113 ? 5.170 0.130 -20.061 1.00 90.81 113 ASP A CA 1
ATOM 895 C C . ASP A 1 113 ? 5.434 0.088 -18.551 1.00 90.81 113 ASP A C 1
ATOM 897 O O . ASP A 1 113 ? 5.989 1.039 -18.008 1.00 90.81 113 ASP A O 1
ATOM 901 N N . GLY A 1 114 ? 5.064 -1.002 -17.869 1.00 94.62 114 GLY A N 1
ATOM 902 C CA . GLY A 1 114 ? 5.104 -1.025 -16.415 1.00 94.62 114 GLY A CA 1
ATOM 903 C C . GLY A 1 114 ? 4.622 -2.304 -15.742 1.00 94.62 114 GLY A C 1
ATOM 904 O O . GLY A 1 114 ? 4.351 -3.322 -16.386 1.00 94.62 114 GLY A O 1
ATOM 905 N N . ILE A 1 115 ? 4.507 -2.230 -14.419 1.00 97.00 115 ILE A N 1
ATOM 906 C CA . ILE A 1 115 ? 3.970 -3.266 -13.533 1.00 97.00 115 ILE A CA 1
ATOM 907 C C . ILE A 1 115 ? 2.935 -2.626 -12.608 1.00 97.00 115 ILE A C 1
ATOM 909 O O . ILE A 1 115 ? 3.163 -1.545 -12.075 1.00 97.00 115 ILE A O 1
ATOM 913 N N . GLU A 1 116 ? 1.826 -3.321 -12.380 1.00 96.81 116 GLU A N 1
ATOM 914 C CA . GLU A 1 116 ? 0.863 -2.986 -11.332 1.00 96.81 116 GLU A CA 1
ATOM 915 C C . GLU A 1 116 ? 0.896 -4.047 -10.242 1.00 96.81 116 GLU A C 1
ATOM 917 O O . GLU A 1 116 ? 0.812 -5.245 -10.528 1.00 96.81 116 GLU A O 1
ATOM 922 N N . MET A 1 117 ? 1.009 -3.589 -9.001 1.00 94.81 117 MET A N 1
ATOM 923 C CA . MET A 1 117 ? 0.985 -4.410 -7.799 1.00 94.81 117 MET A CA 1
ATOM 924 C C . MET A 1 117 ? -0.213 -4.025 -6.932 1.00 94.81 117 MET A C 1
ATOM 926 O O . MET A 1 117 ? -0.700 -2.893 -6.997 1.00 94.81 117 MET A O 1
ATOM 930 N N . PHE A 1 118 ? -0.688 -4.972 -6.126 1.00 92.00 118 PHE A N 1
ATOM 931 C CA . PHE A 1 118 ? -1.781 -4.804 -5.169 1.00 92.00 118 PHE A CA 1
ATOM 932 C C . PHE A 1 118 ? -3.026 -4.199 -5.831 1.00 92.00 118 PHE A C 1
ATOM 934 O O . PHE A 1 118 ? -3.543 -3.165 -5.430 1.00 92.00 118 PHE A O 1
ATOM 941 N N . ASN A 1 119 ? -3.473 -4.808 -6.932 1.00 89.44 119 ASN A N 1
ATOM 942 C CA . ASN A 1 119 ? -4.605 -4.326 -7.733 1.00 89.44 119 ASN A CA 1
ATOM 943 C C . ASN A 1 119 ? -4.469 -2.866 -8.224 1.00 89.44 119 ASN A C 1
ATOM 945 O O . ASN A 1 119 ? -5.475 -2.187 -8.428 1.00 89.44 119 ASN A O 1
ATOM 949 N N . GLY A 1 120 ? -3.237 -2.396 -8.444 1.00 89.56 120 GLY A N 1
ATOM 950 C CA . GLY A 1 120 ? -2.946 -1.061 -8.975 1.00 89.56 120 GLY A CA 1
ATOM 951 C C . GLY A 1 120 ? -2.729 0.014 -7.911 1.00 89.56 120 GLY A C 1
ATOM 952 O O . GLY A 1 120 ? -2.584 1.180 -8.259 1.00 89.56 120 GLY A O 1
ATOM 953 N N . GLU A 1 121 ? -2.681 -0.353 -6.630 1.00 91.62 121 GLU A N 1
ATOM 954 C CA . GLU A 1 121 ? -2.361 0.579 -5.540 1.00 91.62 121 GLU A CA 1
ATOM 955 C C . GLU A 1 121 ? -0.888 1.006 -5.561 1.00 91.62 121 GLU A C 1
ATOM 957 O O . GLU A 1 121 ? -0.553 2.098 -5.104 1.00 91.62 121 GLU A O 1
ATOM 962 N N . ILE A 1 122 ? -0.015 0.158 -6.117 1.00 95.25 122 ILE A N 1
ATOM 963 C CA . ILE A 1 122 ? 1.359 0.527 -6.453 1.00 95.25 122 ILE A CA 1
ATOM 964 C C . ILE A 1 122 ? 1.591 0.276 -7.937 1.00 95.25 122 ILE A C 1
ATOM 966 O O . ILE A 1 122 ? 1.292 -0.801 -8.460 1.00 95.25 122 ILE A O 1
ATOM 970 N N . THR A 1 123 ? 2.158 1.267 -8.618 1.00 97.00 123 THR A N 1
ATOM 971 C CA . THR A 1 123 ? 2.461 1.183 -10.048 1.00 97.00 123 THR A CA 1
ATOM 972 C C . THR A 1 123 ? 3.913 1.538 -10.314 1.00 97.00 123 THR A C 1
ATOM 974 O O . THR A 1 123 ? 4.471 2.440 -9.695 1.00 97.00 123 THR A O 1
ATOM 977 N N . LEU A 1 124 ? 4.537 0.788 -11.217 1.00 96.88 124 LEU A N 1
ATOM 978 C CA . LEU A 1 124 ? 5.875 1.043 -11.731 1.00 96.88 124 LEU A CA 1
ATOM 979 C C . LEU A 1 124 ? 5.735 1.331 -13.221 1.00 96.88 124 LEU A C 1
ATOM 981 O O . LEU A 1 124 ? 5.163 0.505 -13.931 1.00 96.88 124 LEU A O 1
ATOM 985 N N . ALA A 1 125 ? 6.274 2.442 -13.707 1.00 96.12 125 ALA A N 1
ATOM 986 C CA . ALA A 1 125 ? 6.181 2.847 -15.105 1.00 96.12 125 ALA A CA 1
ATOM 987 C C . ALA A 1 125 ? 7.538 3.307 -15.650 1.00 96.12 125 ALA A C 1
ATOM 989 O O . ALA A 1 125 ? 8.379 3.835 -14.922 1.00 96.12 125 ALA A O 1
ATOM 990 N N . SER A 1 126 ? 7.784 3.098 -16.944 1.00 93.38 126 SER A N 1
ATOM 991 C CA . SER A 1 126 ? 8.959 3.673 -17.609 1.00 93.38 126 SER A CA 1
ATOM 992 C C . SER A 1 126 ? 8.815 5.183 -17.742 1.00 93.38 126 SER A C 1
ATOM 994 O O . SER A 1 126 ? 7.785 5.660 -18.224 1.00 93.38 126 SER A O 1
ATOM 996 N N . VAL A 1 127 ? 9.880 5.925 -17.446 1.00 91.50 127 VAL A N 1
ATOM 997 C CA . VAL A 1 127 ? 9.923 7.359 -17.737 1.00 91.50 127 VAL A CA 1
ATOM 998 C C . VAL A 1 127 ? 10.143 7.574 -19.235 1.00 91.50 127 VAL A C 1
ATOM 1000 O O . VAL A 1 127 ? 11.057 7.023 -19.853 1.00 91.50 127 VAL A O 1
ATOM 1003 N N . THR A 1 128 ? 9.285 8.384 -19.857 1.00 86.06 128 THR A N 1
ATOM 1004 C CA . THR A 1 128 ? 9.370 8.644 -21.300 1.00 86.06 128 THR A CA 1
ATOM 1005 C C . THR A 1 128 ? 10.678 9.358 -21.636 1.00 86.06 128 THR A C 1
ATOM 1007 O O . THR A 1 128 ? 10.942 10.447 -21.139 1.00 86.06 128 THR A O 1
ATOM 1010 N N . GLY A 1 129 ? 11.479 8.760 -22.520 1.00 81.94 129 GLY A N 1
ATOM 1011 C CA . GLY A 1 129 ? 12.772 9.314 -22.931 1.00 81.94 129 GLY A CA 1
ATOM 1012 C C . GLY A 1 129 ? 13.943 8.944 -22.019 1.00 81.94 129 GLY A C 1
ATOM 1013 O O . GLY A 1 129 ? 15.069 9.314 -22.342 1.00 81.94 129 GLY A O 1
ATOM 1014 N N . ASP A 1 130 ? 13.707 8.174 -20.950 1.00 85.94 130 ASP A N 1
ATOM 1015 C CA . ASP A 1 130 ? 14.754 7.741 -20.029 1.00 85.94 130 ASP A CA 1
ATOM 1016 C C . ASP A 1 130 ? 14.716 6.218 -19.780 1.00 85.94 130 ASP A C 1
ATOM 1018 O O . ASP A 1 130 ? 13.933 5.720 -18.970 1.00 85.94 130 ASP A O 1
ATOM 1022 N N . PRO A 1 131 ? 15.568 5.437 -20.471 1.00 82.88 131 PRO A N 1
ATOM 1023 C CA . PRO A 1 131 ? 15.548 3.976 -20.395 1.00 82.88 131 PRO A CA 1
ATOM 1024 C C . PRO A 1 131 ? 16.137 3.413 -19.093 1.00 82.88 131 PRO A C 1
ATOM 1026 O O . PRO A 1 131 ? 16.158 2.191 -18.923 1.00 82.88 131 PRO A O 1
ATOM 1029 N N . LYS A 1 132 ? 16.660 4.269 -18.209 1.00 89.31 132 LYS A N 1
ATOM 1030 C CA . LYS A 1 132 ? 17.255 3.878 -16.926 1.00 89.31 132 LYS A CA 1
ATOM 1031 C C . LYS A 1 132 ? 16.431 4.318 -15.730 1.00 89.31 132 LYS A C 1
ATOM 1033 O O . LYS A 1 132 ? 16.792 3.972 -14.614 1.00 89.31 132 LYS A O 1
ATOM 1038 N N . HIS A 1 133 ? 15.336 5.035 -15.937 1.00 92.62 133 HIS A N 1
ATOM 1039 C CA . HIS A 1 133 ? 14.525 5.535 -14.843 1.00 92.62 133 HIS A CA 1
ATOM 1040 C C . HIS A 1 133 ? 13.139 4.898 -14.839 1.00 92.62 133 HIS A C 1
ATOM 1042 O O . HIS A 1 133 ? 12.428 4.858 -15.847 1.00 92.62 133 HIS A O 1
ATOM 1048 N N . VAL A 1 134 ? 12.767 4.395 -13.668 1.00 95.06 134 VAL A N 1
ATOM 1049 C CA . VAL A 1 134 ? 11.438 3.864 -13.379 1.00 95.06 134 VAL A CA 1
ATOM 1050 C C . VAL A 1 134 ? 10.754 4.827 -12.426 1.00 95.06 134 VAL A C 1
ATOM 1052 O O . VAL A 1 134 ? 11.310 5.173 -11.389 1.00 95.06 134 VAL A O 1
ATOM 1055 N N . GLU A 1 135 ? 9.555 5.263 -12.778 1.00 96.31 135 GLU A N 1
ATOM 1056 C CA . GLU A 1 135 ? 8.671 5.983 -11.873 1.00 96.31 135 GLU A CA 1
ATOM 1057 C C . GLU A 1 135 ? 7.871 4.971 -11.057 1.00 96.31 135 GLU A C 1
ATOM 1059 O O . GLU A 1 135 ? 7.280 4.044 -11.611 1.00 96.31 135 GLU A O 1
ATOM 1064 N N . ILE A 1 136 ? 7.868 5.139 -9.741 1.00 96.94 136 ILE A N 1
ATOM 1065 C CA . ILE A 1 136 ? 7.080 4.338 -8.810 1.00 96.94 136 ILE A CA 1
ATOM 1066 C C . ILE A 1 136 ? 6.033 5.264 -8.213 1.00 96.94 136 ILE A C 1
ATOM 1068 O O . ILE A 1 136 ? 6.396 6.325 -7.718 1.00 96.94 136 ILE A O 1
ATOM 1072 N N . THR A 1 137 ? 4.763 4.868 -8.242 1.00 97.19 137 THR A N 1
ATOM 1073 C CA . THR A 1 137 ? 3.652 5.608 -7.628 1.00 97.19 137 THR A CA 1
ATOM 1074 C C . THR A 1 137 ? 2.954 4.740 -6.586 1.00 97.19 137 THR A C 1
ATOM 1076 O O . THR A 1 137 ? 2.674 3.572 -6.863 1.00 97.19 137 THR A O 1
ATOM 1079 N N . TRP A 1 138 ? 2.666 5.298 -5.410 1.00 96.38 138 TRP A N 1
ATOM 1080 C CA . TRP A 1 138 ? 2.006 4.619 -4.284 1.00 96.38 138 TRP A CA 1
ATOM 1081 C C . TRP A 1 138 ? 1.107 5.581 -3.496 1.00 96.38 138 TRP A C 1
ATOM 1083 O O . TRP A 1 138 ? 1.218 6.796 -3.643 1.00 96.38 138 TRP A O 1
ATOM 1093 N N . ASP A 1 139 ? 0.218 5.052 -2.652 1.00 93.56 139 ASP A N 1
ATOM 1094 C CA . ASP A 1 139 ? -0.609 5.851 -1.738 1.00 93.56 139 ASP A CA 1
ATOM 1095 C C . ASP A 1 139 ? 0.023 6.027 -0.348 1.00 93.56 139 ASP A C 1
ATOM 1097 O O . ASP A 1 139 ? 0.925 5.290 0.052 1.00 93.56 139 ASP A O 1
ATOM 1101 N N . GLU A 1 140 ? -0.460 6.996 0.434 1.00 90.38 140 GLU A N 1
ATOM 1102 C CA . GLU A 1 140 ? 0.163 7.400 1.701 1.00 90.38 140 GLU A CA 1
ATOM 1103 C C . GLU A 1 140 ? 0.339 6.269 2.719 1.00 90.38 140 GLU A C 1
ATOM 1105 O O . GLU A 1 140 ? 1.245 6.292 3.554 1.00 90.38 140 GLU A O 1
ATOM 1110 N N . ILE A 1 141 ? -0.529 5.259 2.665 1.00 89.44 141 ILE A N 1
ATOM 1111 C CA . ILE A 1 141 ? -0.506 4.142 3.604 1.00 89.44 141 ILE A CA 1
ATOM 1112 C C . ILE A 1 141 ? 0.531 3.072 3.242 1.00 89.44 141 ILE A C 1
ATOM 1114 O O . ILE A 1 141 ? 0.844 2.259 4.119 1.00 89.44 141 ILE A O 1
ATOM 1118 N N . ARG A 1 142 ? 1.071 3.096 2.012 1.00 92.06 142 ARG A N 1
ATOM 1119 C CA . ARG A 1 142 ? 2.043 2.138 1.448 1.00 92.06 142 ARG A CA 1
ATOM 1120 C C . ARG A 1 142 ? 3.463 2.694 1.307 1.00 92.06 142 ARG A C 1
ATOM 1122 O O . ARG A 1 142 ? 4.284 2.111 0.609 1.00 92.06 142 ARG A O 1
ATOM 1129 N N . GLU A 1 143 ? 3.791 3.757 2.031 1.00 91.62 143 GLU A N 1
ATOM 1130 C CA . GLU A 1 143 ? 5.146 4.330 2.076 1.00 91.62 143 GLU A CA 1
ATOM 1131 C C . GLU A 1 143 ? 6.246 3.302 2.405 1.00 91.62 143 GLU A C 1
ATOM 1133 O O . GLU A 1 143 ? 7.346 3.352 1.870 1.00 91.62 143 GLU A O 1
ATOM 1138 N N . GLU A 1 144 ? 5.977 2.329 3.276 1.00 91.81 144 GLU A N 1
ATOM 1139 C CA . GLU A 1 144 ? 6.980 1.301 3.590 1.00 91.81 144 GLU A CA 1
ATOM 1140 C C . GLU A 1 144 ? 7.137 0.275 2.456 1.00 91.81 144 GLU A C 1
ATOM 1142 O O . GLU A 1 144 ? 8.230 -0.244 2.232 1.00 91.81 144 GLU A O 1
ATOM 1147 N N . TRP A 1 145 ? 6.069 0.022 1.693 1.00 93.56 145 TRP A N 1
ATOM 1148 C CA . TRP A 1 145 ? 6.127 -0.833 0.509 1.00 93.56 145 TRP A CA 1
ATOM 1149 C C . TRP A 1 145 ? 6.950 -0.199 -0.611 1.00 93.56 145 TRP A C 1
ATOM 1151 O O . TRP A 1 145 ? 7.698 -0.913 -1.279 1.00 93.56 145 TRP A O 1
ATOM 1161 N N . SER A 1 146 ? 6.857 1.121 -0.814 1.00 93.81 146 SER A N 1
ATOM 1162 C CA . SER A 1 146 ? 7.648 1.797 -1.849 1.00 93.81 146 SER A CA 1
ATOM 1163 C C . SER A 1 146 ? 9.147 1.625 -1.594 1.00 93.81 146 SER A C 1
ATOM 1165 O O . SER A 1 146 ? 9.875 1.232 -2.502 1.00 93.81 146 SER A O 1
ATOM 1167 N N . LYS A 1 147 ? 9.599 1.786 -0.344 1.00 93.56 147 LYS A N 1
ATOM 1168 C CA . LYS A 1 147 ? 11.002 1.584 0.059 1.00 93.56 147 LYS A CA 1
ATOM 1169 C C . LYS A 1 147 ? 11.502 0.170 -0.233 1.00 93.56 147 LYS A C 1
ATOM 1171 O O . LYS A 1 147 ? 12.598 0.006 -0.771 1.00 93.56 147 LYS A O 1
ATOM 1176 N N . GLU A 1 148 ? 10.699 -0.841 0.090 1.00 93.75 148 GLU A N 1
ATOM 1177 C CA . GLU A 1 148 ? 11.039 -2.243 -0.172 1.00 93.75 148 GLU A CA 1
ATOM 1178 C C . GLU A 1 148 ? 11.148 -2.511 -1.682 1.00 93.75 148 GLU A C 1
ATOM 1180 O O . GLU A 1 148 ? 12.130 -3.083 -2.155 1.00 93.75 148 GLU A O 1
ATOM 1185 N N . ILE A 1 149 ? 10.191 -2.012 -2.468 1.00 94.50 149 ILE A N 1
ATOM 1186 C CA . ILE A 1 149 ? 10.195 -2.146 -3.931 1.00 94.50 149 ILE A CA 1
ATOM 1187 C C . ILE A 1 149 ? 11.419 -1.447 -4.534 1.00 94.50 149 ILE A C 1
ATOM 1189 O O . ILE A 1 149 ? 12.111 -2.036 -5.365 1.00 94.50 149 ILE A O 1
ATOM 1193 N N . VAL A 1 150 ? 11.738 -0.227 -4.093 1.00 94.06 150 VAL A N 1
ATOM 1194 C CA . VAL A 1 150 ? 12.938 0.514 -4.519 1.00 94.06 150 VAL A CA 1
ATOM 1195 C C . VAL A 1 150 ? 14.203 -0.301 -4.241 1.00 94.06 150 VAL A C 1
ATOM 1197 O O . VAL A 1 150 ? 15.084 -0.372 -5.101 1.00 94.06 150 VAL A O 1
ATOM 1200 N N . SER A 1 151 ? 14.295 -0.938 -3.069 1.00 92.88 151 SER A N 1
ATOM 1201 C CA . SER A 1 151 ? 15.419 -1.810 -2.711 1.00 92.88 151 SER A CA 1
ATOM 1202 C C . SER A 1 151 ? 15.563 -2.969 -3.705 1.00 92.88 151 SER A C 1
ATOM 1204 O O . SER A 1 151 ? 16.622 -3.152 -4.306 1.00 92.88 151 SER A O 1
ATOM 1206 N N . VAL A 1 152 ? 14.467 -3.678 -3.984 1.00 91.94 152 VAL A N 1
ATOM 1207 C CA . VAL A 1 152 ? 14.419 -4.833 -4.901 1.00 91.94 152 VAL A CA 1
ATOM 1208 C C . VAL A 1 152 ? 14.801 -4.462 -6.341 1.00 91.94 152 VAL A C 1
ATOM 1210 O O . VAL A 1 152 ? 15.449 -5.244 -7.053 1.00 91.94 152 VAL A O 1
ATOM 1213 N N . LEU A 1 153 ? 14.406 -3.267 -6.790 1.00 91.50 153 LEU A N 1
ATOM 1214 C CA . LEU A 1 153 ? 14.755 -2.749 -8.115 1.00 91.50 153 LEU A CA 1
ATOM 1215 C C . LEU A 1 153 ? 16.248 -2.423 -8.239 1.00 91.50 153 LEU A C 1
ATOM 1217 O O . LEU A 1 153 ? 16.818 -2.612 -9.315 1.00 91.50 153 LEU A O 1
ATOM 1221 N N . LYS A 1 154 ? 16.879 -1.965 -7.151 1.00 88.81 154 LYS A N 1
ATOM 1222 C CA . LYS A 1 154 ? 18.310 -1.626 -7.101 1.00 88.81 154 LYS A CA 1
ATOM 1223 C C . LYS A 1 154 ? 19.222 -2.838 -6.917 1.00 88.81 154 LYS A C 1
ATOM 1225 O O . LYS A 1 154 ? 20.408 -2.743 -7.218 1.00 88.81 154 LYS A O 1
ATOM 1230 N N . GLU A 1 155 ? 18.703 -3.970 -6.447 1.00 86.69 155 GLU A N 1
ATOM 1231 C CA . GLU A 1 155 ? 19.493 -5.196 -6.326 1.00 86.69 155 GLU A CA 1
ATOM 1232 C C . GLU A 1 155 ? 20.007 -5.679 -7.693 1.00 86.69 155 GLU A C 1
ATOM 1234 O O . GLU A 1 155 ? 19.232 -6.039 -8.588 1.00 86.69 155 GLU A O 1
ATOM 1239 N N . GLU A 1 156 ? 21.326 -5.765 -7.848 1.00 67.19 156 GLU A N 1
ATOM 1240 C CA . GLU A 1 156 ? 21.931 -6.407 -9.013 1.00 67.19 156 GLU A CA 1
ATOM 1241 C C . GLU A 1 156 ? 21.725 -7.925 -8.961 1.00 67.19 156 GLU A C 1
ATOM 1243 O O . GLU A 1 156 ? 21.781 -8.554 -7.904 1.00 67.19 156 GLU A O 1
ATOM 1248 N N . ILE A 1 157 ? 21.485 -8.541 -10.120 1.00 59.03 157 ILE A N 1
ATOM 1249 C CA . ILE A 1 157 ? 21.471 -10.001 -10.220 1.00 59.03 157 ILE A CA 1
ATOM 1250 C C . ILE A 1 157 ? 22.932 -10.458 -10.162 1.00 59.03 157 ILE A C 1
ATOM 1252 O O . ILE A 1 157 ? 23.689 -10.094 -11.066 1.00 59.03 157 ILE A O 1
ATOM 1256 N N . PRO A 1 158 ? 23.356 -11.285 -9.189 1.00 50.56 158 PRO A N 1
ATOM 1257 C CA . PRO A 1 158 ? 24.621 -11.981 -9.327 1.00 50.56 158 PRO A CA 1
ATOM 1258 C C . PRO A 1 158 ? 24.499 -12.873 -10.559 1.00 50.56 158 PRO A C 1
ATOM 1260 O O . PRO A 1 158 ? 23.659 -13.774 -10.601 1.00 50.56 158 PRO A O 1
ATOM 1263 N N . CYS A 1 159 ? 25.288 -12.578 -11.594 1.00 43.25 159 CYS A N 1
ATOM 1264 C CA . CYS A 1 159 ? 25.376 -13.403 -12.788 1.00 43.25 159 CYS A CA 1
ATOM 1265 C C . CYS A 1 159 ? 25.504 -14.865 -12.350 1.00 43.25 159 CYS A C 1
ATOM 1267 O O . CYS A 1 159 ? 26.481 -15.219 -11.688 1.00 43.25 159 CYS A O 1
ATOM 1269 N N . LEU A 1 160 ? 24.521 -15.699 -12.701 1.00 45.66 160 LEU A N 1
ATOM 1270 C CA . LEU A 1 160 ? 24.654 -17.149 -12.631 1.00 45.66 160 LEU A CA 1
ATOM 1271 C C . LEU A 1 160 ? 25.861 -17.508 -13.502 1.00 45.66 160 LEU A C 1
ATOM 1273 O O . LEU A 1 160 ? 25.750 -17.579 -14.726 1.00 45.66 160 LEU A O 1
ATOM 1277 N N . GLN A 1 161 ? 27.036 -17.645 -12.885 1.00 37.25 161 GLN A N 1
ATOM 1278 C CA . GLN A 1 161 ? 28.189 -18.221 -13.552 1.00 37.25 161 GLN A CA 1
ATOM 1279 C C . GLN A 1 161 ? 27.824 -19.675 -13.834 1.00 37.25 161 GLN A C 1
ATOM 1281 O O . GLN A 1 161 ? 27.576 -20.457 -12.916 1.00 37.25 161 GLN A O 1
ATOM 1286 N N . GLY A 1 162 ? 27.662 -19.964 -15.125 1.00 43.97 162 GLY A N 1
ATOM 1287 C CA . GLY A 1 162 ? 27.249 -21.259 -15.637 1.00 43.97 162 GLY A CA 1
ATOM 1288 C C . GLY A 1 162 ? 28.152 -22.378 -15.135 1.00 43.97 162 GLY A C 1
ATOM 1289 O O . GLY A 1 162 ? 29.366 -22.211 -15.017 1.00 43.97 162 GLY A O 1
ATOM 1290 N N . SER A 1 163 ? 27.505 -23.497 -14.821 1.00 33.31 163 SER A N 1
ATOM 1291 C CA . SER A 1 163 ? 28.128 -24.814 -14.672 1.00 33.31 163 SER A CA 1
ATOM 1292 C C . SER A 1 163 ? 28.630 -25.334 -16.014 1.00 33.31 163 SER A C 1
ATOM 1294 O O . SER A 1 163 ? 27.983 -25.009 -17.037 1.00 33.31 163 SER A O 1
#

Foldseek 3Di:
DPPDPDPDDDPDDDDDDDDPPDDDADDDVVQVVVQQLLDQDPDCVCRDRDWDWDADPVVRDIYTDDPVVVCVVVVHDDDWDKDKDKAFAPFDDQVVLCVLCCVSAVPWDDDPFWIAGPNNQWIWGDDVPDRGIIMIMHIPSNPVVVVVSSVSRHDDDPPPPDD

pLDDT: mean 84.14, std 13.55, range [33.31, 97.19]

Organism: Onchocerca ochengi (NCBI:txid42157)

Radius of gyration: 25.11 Å; chains: 1; bounding box: 54×38×83 Å